Protein AF-A0A0W0F350-F1 (afdb_monomer_lite)

Organism: Moniliophthora roreri (NCBI:txid221103)

pLDDT: mean 83.62, std 12.14, range [41.03, 93.88]

Radius of gyration: 13.41 Å; chains: 1; bounding box: 30×40×26 Å

Sequence (94 aa):
MTVISGKNAILATNAGIGFDIFDFGAQNVNASRNSAITIDGQTATWSNFSPKTGNFSLTDIGTAKVTEVSVNIIFRLIGSPLQYDQGAGMWDYR

Secondary structure (DSSP, 8-state):
-EE-TTSSEEEEEETTTEEEEEE---SSGGG---EEEE-TT--SEEEEEETTTTEEEEEETTTTEEEEEEE-TTS-EEEEEEEEETTGGGSS--

Foldseek 3Di:
DADQPPFCKDWAADAPFGTWIFGPPDPDPVLTLIDGHGDPPGGAWDWDADPVVQWIWIQGPVQQKIWIFHADPSGDTDDDIDMDHNPPPPPPPD

Structure (mmCIF, N/CA/C/O backbone):
data_AF-A0A0W0F350-F1
#
_entry.id   AF-A0A0W0F350-F1
#
loop_
_atom_site.group_PDB
_atom_site.id
_atom_site.type_symbol
_atom_site.label_atom_id
_atom_site.label_alt_id
_atom_site.label_comp_id
_atom_site.label_asym_id
_atom_site.label_entity_id
_atom_site.label_seq_id
_atom_site.pdbx_PDB_ins_code
_atom_site.Cartn_x
_atom_site.Cartn_y
_atom_site.Cartn_z
_atom_site.occupancy
_atom_site.B_iso_or_equiv
_atom_site.auth_seq_id
_atom_site.auth_comp_id
_atom_site.auth_asym_id
_atom_site.auth_atom_id
_atom_site.pdbx_PDB_model_num
ATOM 1 N N . MET A 1 1 ? 4.634 0.135 5.849 1.00 90.06 1 MET A N 1
ATOM 2 C CA . MET A 1 1 ? 3.311 -0.136 6.449 1.00 90.06 1 MET A CA 1
ATOM 3 C C . MET A 1 1 ? 2.777 1.132 7.086 1.00 90.06 1 MET A C 1
ATOM 5 O O . MET A 1 1 ? 3.562 1.896 7.638 1.00 90.06 1 MET A O 1
ATOM 9 N N . THR A 1 2 ? 1.466 1.345 7.027 1.00 93.81 2 THR A N 1
ATOM 10 C CA . THR A 1 2 ? 0.778 2.514 7.587 1.00 93.81 2 THR A CA 1
ATOM 11 C C . THR A 1 2 ? -0.565 2.079 8.161 1.00 93.81 2 THR A C 1
ATOM 13 O O . THR A 1 2 ? -1.274 1.285 7.548 1.00 93.81 2 THR A O 1
ATOM 16 N N . VAL A 1 3 ? -0.922 2.584 9.341 1.00 93.19 3 VAL A N 1
ATOM 17 C CA . VAL A 1 3 ? -2.223 2.305 9.967 1.00 93.19 3 VAL A CA 1
ATOM 18 C C . VAL A 1 3 ? -3.332 3.033 9.208 1.00 93.19 3 VAL A C 1
ATOM 20 O O . VAL A 1 3 ? -3.176 4.202 8.852 1.00 93.19 3 VAL A O 1
ATOM 23 N N . ILE A 1 4 ? -4.464 2.364 8.987 1.00 90.62 4 ILE A N 1
ATOM 24 C CA . ILE A 1 4 ? -5.666 2.992 8.432 1.00 90.62 4 ILE A CA 1
ATOM 25 C C . ILE A 1 4 ? -6.465 3.588 9.592 1.00 90.62 4 ILE A C 1
ATOM 27 O O . ILE A 1 4 ? -7.047 2.865 10.400 1.00 90.62 4 ILE A O 1
ATOM 31 N N . SER A 1 5 ? -6.476 4.918 9.694 1.00 88.75 5 SER A N 1
ATOM 32 C CA . SER A 1 5 ? -7.108 5.617 10.818 1.00 88.75 5 SER A CA 1
ATOM 33 C C . SER A 1 5 ? -8.593 5.261 10.972 1.00 88.75 5 SER A C 1
ATOM 35 O O . SER A 1 5 ? -9.332 5.141 9.993 1.00 88.75 5 SER A O 1
ATOM 37 N N . GLY A 1 6 ? -9.037 5.077 12.219 1.00 87.56 6 GLY A N 1
ATOM 38 C CA . GLY A 1 6 ? -10.419 4.704 12.542 1.00 87.56 6 GLY A CA 1
ATOM 39 C C . GLY A 1 6 ? -10.797 3.262 12.178 1.00 87.56 6 GLY A C 1
ATOM 40 O O . GLY A 1 6 ? -11.980 2.913 12.226 1.00 87.56 6 GLY A O 1
ATOM 41 N N . LYS A 1 7 ? -9.823 2.422 11.804 1.00 87.50 7 LYS A N 1
ATOM 42 C CA . LYS A 1 7 ? -9.994 0.997 11.497 1.00 87.50 7 LYS A CA 1
ATOM 43 C C . LYS A 1 7 ? -8.962 0.170 12.258 1.00 87.50 7 LYS A C 1
ATOM 45 O O . LYS A 1 7 ? -7.861 0.638 12.523 1.00 87.50 7 LYS A O 1
ATOM 50 N N . ASN A 1 8 ? -9.297 -1.083 12.562 1.00 91.19 8 ASN A N 1
ATOM 51 C CA . ASN A 1 8 ? -8.309 -2.060 13.022 1.00 91.19 8 ASN A CA 1
ATOM 52 C C . ASN A 1 8 ? -7.632 -2.709 11.806 1.00 91.19 8 ASN A C 1
ATOM 54 O O . ASN A 1 8 ? -7.799 -3.898 11.553 1.00 91.19 8 ASN A O 1
ATOM 58 N N . ALA A 1 9 ? -6.969 -1.892 10.987 1.00 91.81 9 ALA A N 1
ATOM 59 C CA . ALA A 1 9 ? -6.422 -2.317 9.706 1.00 91.81 9 ALA A CA 1
ATOM 60 C C . ALA A 1 9 ? -5.127 -1.576 9.364 1.00 91.81 9 ALA A C 1
ATOM 62 O O . ALA A 1 9 ? -4.911 -0.434 9.786 1.00 91.81 9 ALA A O 1
ATOM 63 N N . ILE A 1 10 ? -4.280 -2.219 8.563 1.00 93.44 10 ILE A N 1
ATOM 64 C CA . ILE A 1 10 ? -3.039 -1.637 8.043 1.00 93.44 10 ILE A CA 1
ATOM 65 C C . ILE A 1 10 ? -2.980 -1.754 6.523 1.00 93.44 10 ILE A C 1
ATOM 67 O O . ILE A 1 10 ? -3.469 -2.723 5.947 1.00 93.44 10 ILE A O 1
ATOM 71 N N . LEU A 1 11 ? -2.311 -0.789 5.900 1.00 93.88 11 LEU A N 1
ATOM 72 C CA . LEU A 1 11 ? -1.774 -0.898 4.551 1.00 93.88 11 LEU A CA 1
ATOM 73 C C . LE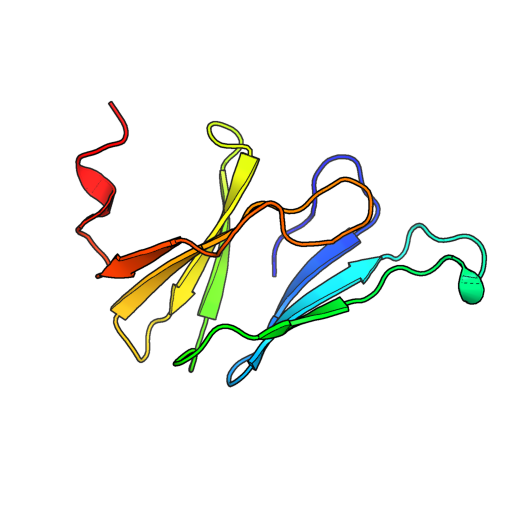U A 1 11 ? -0.302 -1.307 4.659 1.00 93.88 11 LEU A C 1
ATOM 75 O O . LEU A 1 11 ? 0.504 -0.602 5.272 1.00 93.88 11 LEU A O 1
ATOM 79 N N . ALA A 1 12 ? 0.063 -2.447 4.089 1.00 93.00 12 ALA A N 1
ATOM 80 C CA . ALA A 1 12 ? 1.417 -2.981 4.082 1.00 93.00 12 ALA A CA 1
ATOM 81 C C . ALA A 1 12 ? 1.961 -2.972 2.654 1.00 93.00 12 ALA A C 1
ATOM 83 O O . ALA A 1 12 ? 1.397 -3.597 1.766 1.00 93.00 12 ALA A O 1
ATOM 84 N N . THR A 1 13 ? 3.052 -2.250 2.417 1.00 90.75 13 THR A N 1
ATOM 85 C CA . THR A 1 13 ? 3.703 -2.250 1.107 1.00 90.75 13 THR A CA 1
ATOM 86 C C . THR A 1 13 ? 4.313 -3.616 0.817 1.00 90.75 13 THR A C 1
ATOM 88 O O . THR A 1 13 ? 4.885 -4.246 1.708 1.00 90.75 13 THR A O 1
ATOM 91 N N . ASN A 1 14 ? 4.187 -4.060 -0.431 1.00 85.69 14 ASN A N 1
ATOM 92 C CA . ASN A 1 14 ? 4.653 -5.354 -0.904 1.00 85.69 14 ASN A CA 1
ATOM 93 C C . ASN A 1 14 ? 5.557 -5.140 -2.124 1.00 85.69 14 ASN A C 1
ATOM 95 O O . ASN A 1 14 ? 5.090 -4.812 -3.218 1.00 85.69 14 ASN A O 1
ATOM 99 N N . ALA A 1 15 ? 6.862 -5.294 -1.895 1.00 72.25 15 ALA A N 1
ATOM 100 C CA . ALA A 1 15 ? 7.899 -5.119 -2.902 1.00 72.25 15 ALA A CA 1
ATOM 101 C C . ALA A 1 15 ? 7.674 -6.081 -4.082 1.00 72.25 15 ALA A C 1
ATOM 103 O O . ALA A 1 15 ? 7.794 -7.295 -3.930 1.00 72.25 15 ALA A O 1
ATOM 104 N N . GLY A 1 16 ? 7.344 -5.527 -5.252 1.00 77.56 16 GLY A N 1
ATOM 105 C CA . GLY A 1 16 ? 7.099 -6.277 -6.489 1.00 77.56 16 GLY A CA 1
ATOM 106 C C . GLY A 1 16 ? 5.628 -6.472 -6.867 1.00 77.56 16 GLY A C 1
ATOM 107 O O . GLY A 1 16 ? 5.358 -6.932 -7.973 1.00 77.56 16 GLY A O 1
ATOM 108 N N . ILE A 1 17 ? 4.678 -6.116 -5.994 1.00 85.00 17 ILE A N 1
ATOM 109 C CA . ILE A 1 17 ? 3.244 -6.134 -6.328 1.00 85.00 17 ILE A CA 1
ATOM 110 C C . ILE A 1 17 ? 2.651 -4.738 -6.215 1.00 85.00 17 ILE A C 1
ATOM 112 O O . ILE A 1 17 ? 1.981 -4.297 -7.138 1.00 85.00 17 ILE A O 1
ATOM 116 N N . GLY A 1 18 ? 2.843 -4.058 -5.089 1.00 87.88 18 GLY A N 1
ATOM 117 C CA . GLY A 1 18 ? 2.012 -2.920 -4.721 1.00 87.88 18 GLY A CA 1
ATOM 118 C C . GLY A 1 18 ? 1.871 -2.832 -3.208 1.00 87.88 18 GLY A C 1
ATOM 119 O O . GLY A 1 18 ? 2.817 -2.571 -2.460 1.00 87.88 18 GLY A O 1
ATOM 120 N N . PHE A 1 19 ? 0.665 -3.113 -2.729 1.00 91.38 19 PHE A N 1
ATOM 121 C CA . PHE A 1 19 ? 0.406 -3.211 -1.301 1.00 91.38 19 PHE A CA 1
ATOM 122 C C . PHE A 1 19 ? -0.714 -4.190 -0.978 1.00 91.38 19 PHE A C 1
ATOM 124 O O . PHE A 1 19 ? -1.624 -4.431 -1.770 1.00 91.38 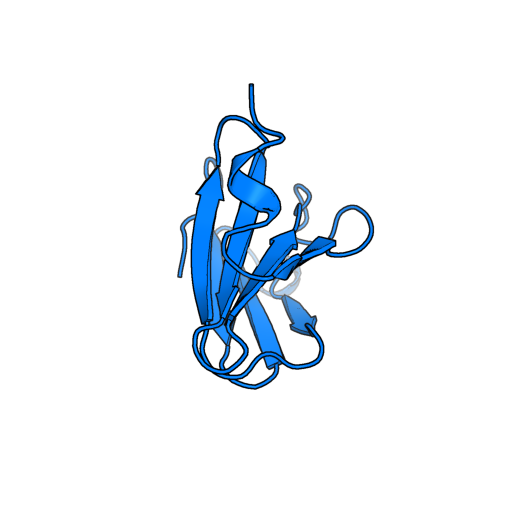19 PHE A O 1
ATOM 131 N N . ASP A 1 20 ? -0.655 -4.693 0.243 1.00 91.94 20 ASP A N 1
ATOM 132 C CA . ASP A 1 20 ? -1.696 -5.466 0.883 1.00 91.94 20 ASP A CA 1
ATOM 133 C C . ASP A 1 20 ? -2.452 -4.583 1.878 1.00 91.94 20 ASP A C 1
ATOM 135 O O . ASP A 1 20 ? -1.878 -3.714 2.542 1.00 91.94 20 ASP A O 1
ATOM 139 N N . ILE A 1 21 ? -3.751 -4.820 2.016 1.00 91.69 21 ILE A N 1
ATOM 140 C CA . ILE A 1 21 ? -4.524 -4.349 3.162 1.00 91.69 21 ILE A CA 1
ATOM 141 C C . ILE A 1 21 ? -4.848 -5.551 4.031 1.00 91.69 21 ILE A C 1
ATOM 143 O O . ILE A 1 21 ? -5.400 -6.539 3.545 1.00 91.69 21 ILE A O 1
ATOM 147 N N . PHE A 1 22 ? -4.537 -5.432 5.319 1.00 90.94 22 PHE A N 1
ATOM 148 C CA . PHE A 1 22 ? -4.905 -6.412 6.331 1.00 90.94 22 PHE A CA 1
ATOM 149 C C . PHE A 1 22 ? -5.932 -5.800 7.281 1.00 90.94 22 PHE A C 1
ATOM 151 O O . PHE A 1 22 ? -5.634 -4.822 7.970 1.00 90.94 22 PHE A O 1
ATOM 158 N N . ASP A 1 23 ? -7.134 -6.377 7.305 1.00 90.50 23 ASP A N 1
ATOM 159 C CA . ASP A 1 23 ? -8.222 -6.021 8.216 1.00 90.50 23 ASP A CA 1
ATOM 160 C C . ASP A 1 23 ? -8.296 -7.022 9.374 1.00 90.50 23 ASP A C 1
ATOM 162 O O . ASP A 1 23 ? -8.707 -8.174 9.209 1.00 90.50 23 ASP A O 1
ATOM 166 N N . PHE A 1 24 ? -7.923 -6.551 10.562 1.00 88.69 24 PHE A N 1
ATOM 167 C CA . PHE A 1 24 ? -7.961 -7.298 11.819 1.00 88.69 24 PHE A CA 1
ATOM 168 C C . PHE A 1 24 ? -9.235 -7.018 12.630 1.00 88.69 24 PHE A C 1
ATOM 170 O O . PHE A 1 24 ? -9.403 -7.542 13.730 1.00 88.69 24 PHE A O 1
ATOM 177 N N . GLY A 1 25 ? -10.121 -6.143 12.143 1.00 86.56 25 GLY A N 1
ATOM 178 C CA . GLY A 1 25 ? -11.367 -5.771 12.815 1.00 86.56 25 GLY A CA 1
ATOM 179 C C . GLY A 1 25 ? -12.546 -6.685 12.490 1.00 86.56 25 GLY A C 1
ATOM 180 O O . GLY A 1 25 ? -13.575 -6.621 13.165 1.00 86.56 25 GLY A O 1
ATOM 181 N N . ALA A 1 26 ? -12.423 -7.530 11.468 1.00 80.25 26 ALA A N 1
ATOM 182 C CA . ALA A 1 26 ? -13.481 -8.443 11.076 1.00 80.25 26 ALA A CA 1
ATOM 183 C C . ALA A 1 26 ? -13.700 -9.539 12.131 1.00 80.25 26 ALA A C 1
ATOM 185 O O . ALA A 1 26 ? -12.817 -10.343 12.412 1.00 80.25 26 ALA A O 1
ATOM 186 N N . GLN A 1 27 ? -14.915 -9.605 12.682 1.00 72.75 27 GLN A N 1
ATOM 187 C CA . GLN A 1 27 ? -15.273 -10.591 13.711 1.00 72.75 27 GLN A CA 1
ATOM 188 C C . GLN A 1 27 ? -15.514 -12.007 13.167 1.00 72.75 27 GLN A C 1
ATOM 190 O O . GLN A 1 27 ? -15.602 -12.951 13.941 1.00 72.75 27 GLN A O 1
ATOM 195 N N . ASN A 1 28 ? -15.615 -12.165 11.847 1.00 73.88 28 ASN A N 1
ATOM 196 C CA . ASN A 1 28 ? -15.743 -13.456 11.180 1.00 73.88 28 ASN A CA 1
ATOM 197 C C . ASN A 1 28 ? -14.834 -13.486 9.951 1.00 73.88 28 ASN A C 1
ATOM 199 O O . ASN A 1 28 ? -14.707 -12.480 9.255 1.00 73.88 28 ASN A O 1
ATOM 203 N N . VAL A 1 29 ? -14.254 -14.649 9.643 1.00 64.25 29 VAL A N 1
ATOM 204 C CA . VAL A 1 29 ? -13.298 -14.823 8.530 1.00 64.25 29 VAL A CA 1
ATOM 205 C C . VAL A 1 29 ? -13.919 -14.436 7.181 1.00 64.25 29 VAL A C 1
ATOM 207 O O . VAL A 1 29 ? -13.279 -13.781 6.369 1.00 64.25 29 VAL A O 1
ATOM 210 N N . ASN A 1 30 ? -15.214 -14.721 6.997 1.00 66.75 30 ASN A N 1
ATOM 211 C CA . ASN A 1 30 ? -15.987 -14.327 5.810 1.00 66.75 30 ASN A CA 1
ATOM 212 C C . ASN A 1 30 ? -16.234 -12.810 5.700 1.00 66.75 30 ASN A C 1
ATOM 214 O O . ASN A 1 30 ? -16.689 -12.333 4.664 1.00 66.75 30 ASN A O 1
ATOM 218 N N . ALA A 1 31 ? -15.980 -12.057 6.771 1.00 66.19 31 ALA A N 1
ATOM 219 C CA . ALA A 1 31 ? -16.075 -10.604 6.809 1.00 66.19 31 ALA A CA 1
ATOM 220 C C . ALA A 1 31 ? -14.700 -9.918 6.757 1.00 66.19 31 ALA A C 1
ATOM 222 O O . ALA A 1 31 ? -14.674 -8.691 6.680 1.00 66.19 31 ALA A O 1
ATOM 223 N N . SER A 1 32 ? -13.588 -10.671 6.805 1.00 69.81 32 SER A N 1
ATOM 224 C CA . SER A 1 32 ? -12.243 -10.113 6.637 1.00 69.81 32 SER A CA 1
ATOM 225 C C . SER A 1 32 ? -12.077 -9.624 5.204 1.00 69.81 32 SER A C 1
ATOM 227 O O . SER A 1 32 ? -12.393 -10.325 4.244 1.00 69.81 32 SER A O 1
ATOM 229 N N . ARG A 1 33 ? -11.632 -8.377 5.064 1.00 80.12 33 ARG A N 1
ATOM 230 C CA . ARG A 1 33 ? -11.569 -7.650 3.791 1.00 80.12 33 ARG A CA 1
ATOM 231 C C . ARG A 1 33 ? -10.126 -7.414 3.365 1.00 80.12 33 ARG A C 1
ATOM 233 O O . ARG A 1 33 ? -9.749 -6.301 3.010 1.00 80.12 33 ARG A O 1
ATOM 240 N N . ASN A 1 34 ? -9.324 -8.469 3.423 1.00 83.31 34 ASN A N 1
ATOM 241 C CA . ASN A 1 34 ? -7.949 -8.395 2.957 1.00 83.31 34 ASN A CA 1
ATOM 242 C C . ASN A 1 34 ? -7.924 -8.258 1.433 1.00 83.31 34 ASN A C 1
ATOM 244 O O . ASN A 1 34 ? -8.704 -8.904 0.728 1.00 83.31 34 ASN A O 1
ATOM 248 N N . SER A 1 35 ? -7.023 -7.428 0.922 1.00 85.00 35 SER A N 1
ATOM 249 C CA . SER A 1 35 ? -6.881 -7.209 -0.517 1.00 85.00 35 SER A CA 1
ATOM 250 C C . SER A 1 35 ? -5.424 -7.001 -0.885 1.00 85.00 35 SER A C 1
ATOM 252 O O . SER A 1 35 ? -4.765 -6.178 -0.254 1.00 85.00 35 SER A O 1
ATOM 254 N N . ALA A 1 36 ? -4.973 -7.669 -1.942 1.00 86.81 36 ALA A N 1
ATOM 255 C CA . ALA A 1 36 ? -3.733 -7.335 -2.628 1.00 86.81 36 ALA A CA 1
ATOM 256 C C . ALA A 1 36 ? -4.060 -6.400 -3.795 1.00 86.81 36 ALA A C 1
ATOM 258 O O . ALA A 1 36 ? -4.944 -6.696 -4.605 1.00 86.81 36 ALA A O 1
ATOM 259 N N . ILE A 1 37 ? -3.381 -5.260 -3.863 1.00 88.38 37 ILE A N 1
ATOM 260 C CA . ILE A 1 37 ? -3.571 -4.253 -4.904 1.00 88.38 37 ILE A CA 1
ATOM 261 C C . ILE A 1 37 ? -2.257 -4.095 -5.653 1.00 88.38 37 ILE A C 1
ATOM 263 O O . ILE A 1 37 ? -1.240 -3.717 -5.070 1.00 88.38 37 ILE A O 1
ATOM 267 N N . THR A 1 38 ? -2.300 -4.382 -6.952 1.00 89.81 38 THR A N 1
ATOM 268 C CA . THR A 1 38 ? -1.145 -4.259 -7.838 1.00 89.81 38 THR A CA 1
ATOM 269 C C . THR A 1 38 ? -0.936 -2.806 -8.260 1.00 89.81 38 THR A C 1
ATOM 271 O O . THR A 1 38 ? -1.881 -2.126 -8.660 1.00 89.81 38 THR A O 1
ATOM 274 N N . ILE A 1 39 ? 0.308 -2.340 -8.176 1.00 87.56 39 ILE A N 1
ATOM 275 C CA . ILE A 1 39 ? 0.791 -1.088 -8.752 1.00 87.56 39 ILE A CA 1
ATOM 276 C C . ILE A 1 39 ? 1.946 -1.444 -9.679 1.00 87.56 39 ILE A C 1
ATOM 278 O O . ILE A 1 39 ? 2.991 -1.928 -9.238 1.00 87.56 39 ILE A O 1
ATOM 282 N N . ASP A 1 40 ? 1.755 -1.176 -10.965 1.00 87.88 40 ASP A N 1
ATOM 283 C CA . ASP A 1 40 ? 2.751 -1.487 -11.978 1.00 87.88 40 ASP A CA 1
ATOM 284 C C . ASP A 1 40 ? 4.069 -0.751 -11.711 1.00 87.88 40 ASP A C 1
ATOM 286 O O . ASP A 1 40 ? 4.106 0.439 -11.377 1.00 87.88 40 ASP A O 1
ATOM 290 N N . GLY A 1 41 ? 5.167 -1.490 -11.863 1.00 85.3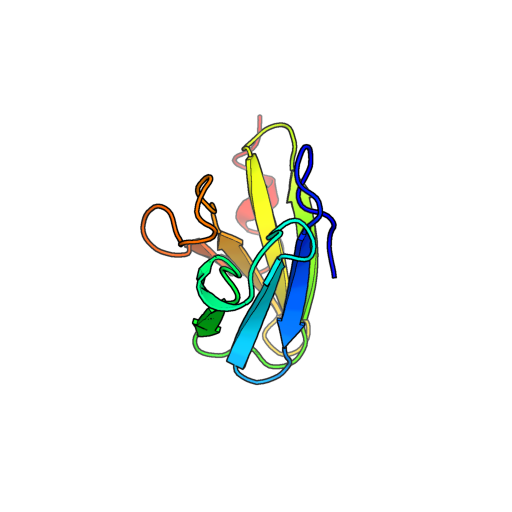8 41 G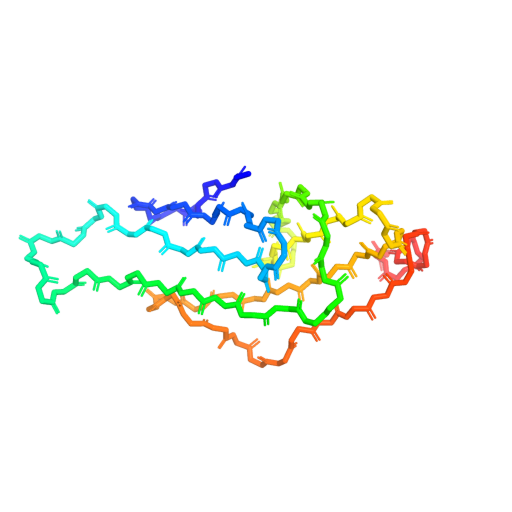LY A N 1
ATOM 291 C CA . GLY A 1 41 ? 6.519 -0.960 -11.723 1.00 85.38 41 GLY A CA 1
ATOM 292 C C . GLY A 1 41 ? 6.994 -0.743 -10.285 1.00 85.38 41 GLY A C 1
ATOM 293 O O . GLY A 1 41 ? 8.092 -0.221 -10.118 1.00 85.38 41 GLY A O 1
ATOM 294 N N . GLN A 1 42 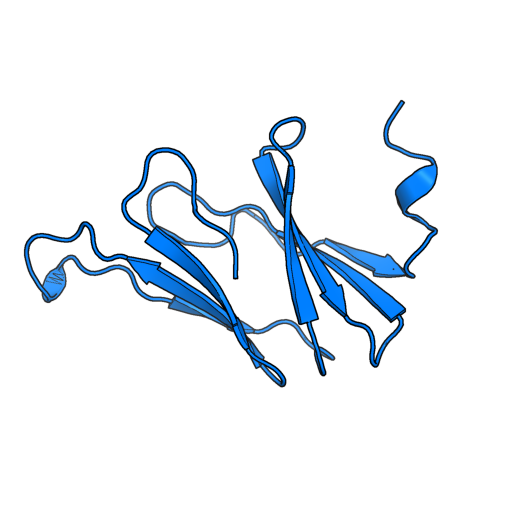? 6.241 -1.140 -9.251 1.00 80.94 42 GLN A N 1
ATOM 295 C CA . GLN A 1 42 ? 6.755 -1.078 -7.878 1.00 80.94 42 GLN A CA 1
ATOM 296 C C . GLN A 1 42 ? 7.852 -2.111 -7.613 1.00 80.94 42 GLN A C 1
ATOM 298 O O . GLN A 1 42 ? 7.755 -3.276 -7.991 1.00 80.94 42 GLN A O 1
ATOM 303 N N . THR A 1 43 ? 8.887 -1.676 -6.902 1.00 81.00 43 THR A N 1
ATOM 304 C CA . THR A 1 43 ? 10.095 -2.445 -6.599 1.00 81.00 43 THR A CA 1
ATOM 305 C C . THR A 1 43 ? 10.436 -2.421 -5.110 1.00 81.00 43 THR A C 1
ATOM 307 O O . THR A 1 43 ? 10.667 -3.478 -4.531 1.00 81.00 43 THR A O 1
ATOM 310 N N . ALA A 1 44 ? 10.434 -1.254 -4.460 1.00 68.88 44 ALA A N 1
ATOM 311 C CA . ALA A 1 44 ? 10.772 -1.113 -3.044 1.00 68.88 44 ALA A CA 1
ATOM 312 C C . ALA A 1 44 ? 10.116 0.139 -2.468 1.00 68.88 44 ALA A C 1
ATOM 314 O O . ALA A 1 44 ? 10.535 1.264 -2.750 1.00 68.88 44 ALA A O 1
ATOM 315 N N . THR A 1 45 ? 9.082 -0.060 -1.656 1.00 80.00 45 THR A N 1
ATOM 316 C CA . THR A 1 45 ? 8.108 0.999 -1.406 1.00 80.00 45 THR A CA 1
ATOM 317 C C . THR A 1 45 ? 7.865 1.227 0.080 1.00 80.00 45 THR A C 1
ATOM 319 O O . THR A 1 45 ? 7.600 0.288 0.838 1.00 80.00 45 THR A O 1
ATOM 322 N N . TRP A 1 46 ? 7.882 2.491 0.498 1.00 87.81 46 TRP A N 1
ATOM 323 C CA . TRP A 1 46 ? 7.363 2.922 1.796 1.00 87.81 46 TRP A CA 1
ATOM 324 C C . TRP A 1 46 ? 6.002 3.574 1.644 1.00 87.81 46 TRP A C 1
ATOM 326 O O . TRP A 1 46 ? 5.716 4.185 0.621 1.00 87.81 46 TRP A O 1
ATOM 336 N N . SER A 1 47 ? 5.180 3.476 2.685 1.00 91.31 47 SER A N 1
ATOM 337 C CA . SER A 1 47 ? 3.855 4.084 2.717 1.00 91.31 47 SER A CA 1
ATOM 338 C C . SER A 1 47 ? 3.760 5.175 3.778 1.00 91.31 47 SER A C 1
ATOM 340 O O . SER A 1 47 ? 4.291 5.026 4.881 1.00 91.31 47 SER A O 1
ATOM 342 N N . ASN A 1 48 ? 3.021 6.234 3.467 1.00 92.38 48 ASN A N 1
ATOM 343 C CA . ASN A 1 48 ? 2.593 7.260 4.409 1.00 92.38 48 ASN A CA 1
ATOM 344 C C . ASN A 1 48 ? 1.108 7.590 4.192 1.00 92.38 48 ASN A C 1
ATOM 346 O O . ASN A 1 48 ? 0.581 7.364 3.109 1.00 92.38 48 ASN A O 1
ATOM 350 N N . PHE A 1 49 ? 0.435 8.132 5.207 1.00 92.69 49 PHE A N 1
ATOM 351 C CA . PHE A 1 49 ? -0.937 8.629 5.091 1.00 92.69 49 PHE A CA 1
ATOM 352 C C . PHE A 1 49 ? -0.958 10.149 5.243 1.00 92.69 49 PHE A C 1
ATOM 354 O O . PHE A 1 49 ? -0.321 10.696 6.144 1.00 92.69 49 PHE A O 1
ATOM 361 N N . SER A 1 50 ? -1.713 10.827 4.382 1.00 90.50 50 SER A N 1
ATOM 362 C CA . SER A 1 50 ? -1.942 12.268 4.457 1.00 90.50 50 SER A CA 1
ATOM 363 C C . SER A 1 50 ? -3.351 12.550 4.984 1.00 90.50 50 SER A C 1
ATOM 365 O O . SER A 1 50 ? -4.325 12.333 4.264 1.00 90.50 50 SER A O 1
ATOM 367 N N . PRO A 1 51 ? -3.504 13.106 6.200 1.00 87.31 51 PRO A N 1
ATOM 368 C CA . PRO A 1 51 ? -4.812 13.531 6.700 1.00 87.31 51 PRO A CA 1
ATOM 369 C C . PRO A 1 51 ? -5.445 14.659 5.874 1.00 87.31 51 PRO A C 1
ATOM 371 O O . PRO A 1 51 ? -6.663 14.799 5.888 1.00 87.31 51 PRO A O 1
ATOM 374 N N . LYS A 1 52 ? -4.636 15.460 5.158 1.00 88.06 52 LYS A N 1
ATOM 375 C CA . LYS A 1 52 ? -5.119 16.575 4.321 1.00 88.06 52 LYS A CA 1
ATOM 376 C C . LYS A 1 52 ? -5.898 16.065 3.108 1.00 88.06 52 LYS A C 1
ATOM 378 O O . LYS A 1 52 ? -6.900 16.666 2.742 1.00 88.06 52 LYS A O 1
ATOM 383 N N . THR A 1 53 ? -5.432 14.980 2.490 1.00 86.88 53 THR A N 1
ATOM 384 C CA . THR A 1 53 ? -6.032 14.432 1.261 1.00 86.88 53 THR A CA 1
ATOM 385 C C . THR A 1 53 ? -6.839 13.163 1.499 1.00 86.88 53 THR A C 1
ATOM 387 O O . THR A 1 53 ? -7.668 12.808 0.672 1.00 86.88 53 THR A O 1
ATOM 390 N N . GLY A 1 54 ? -6.611 12.469 2.617 1.00 88.44 54 GLY A N 1
ATOM 391 C CA . GLY A 1 54 ? -7.165 11.138 2.853 1.00 88.44 54 GLY A CA 1
ATOM 392 C C . GLY A 1 54 ? -6.487 10.041 2.024 1.00 88.44 54 GLY A C 1
ATOM 393 O O . GLY A 1 54 ? -6.988 8.917 1.990 1.00 88.44 54 GLY A O 1
ATOM 394 N N . ASN A 1 55 ? -5.360 10.348 1.375 1.00 92.19 55 ASN A N 1
ATOM 395 C CA . ASN A 1 55 ? -4.638 9.413 0.518 1.00 92.19 55 ASN A CA 1
ATOM 396 C C . ASN A 1 55 ? -3.473 8.762 1.257 1.00 92.19 55 ASN A C 1
ATOM 398 O O . ASN A 1 55 ? -2.835 9.361 2.130 1.00 92.19 55 ASN A O 1
ATOM 402 N N . PHE A 1 56 ? -3.154 7.545 0.832 1.00 93.56 56 PHE A N 1
ATOM 403 C CA . PHE A 1 56 ? -1.868 6.928 1.097 1.00 93.56 56 PHE A CA 1
ATOM 404 C C . PHE A 1 56 ? -0.915 7.269 -0.039 1.00 93.56 56 PHE A C 1
ATOM 406 O O . PHE A 1 56 ? -1.267 7.102 -1.203 1.00 93.56 56 PHE A O 1
ATOM 413 N N . SER A 1 57 ? 0.290 7.715 0.294 1.00 92.50 57 SER A N 1
ATOM 414 C CA . SER A 1 57 ? 1.382 7.830 -0.662 1.00 92.50 57 SER A CA 1
ATOM 415 C C . SER A 1 57 ? 2.323 6.643 -0.511 1.00 92.50 57 SER A C 1
ATOM 417 O O . SER A 1 57 ? 2.672 6.238 0.597 1.00 92.50 57 SER A O 1
ATOM 419 N N . LEU A 1 58 ? 2.711 6.080 -1.646 1.00 91.81 58 LEU A N 1
ATOM 420 C CA . LEU A 1 58 ? 3.634 4.973 -1.795 1.00 91.81 58 LEU A CA 1
ATOM 421 C C . LEU A 1 58 ? 4.872 5.495 -2.518 1.00 91.81 58 LEU A C 1
ATOM 423 O O . LEU A 1 58 ? 4.825 5.740 -3.722 1.00 91.81 58 LEU A O 1
ATOM 427 N N . THR A 1 59 ? 5.958 5.701 -1.781 1.00 90.69 59 THR A N 1
ATOM 428 C CA . THR A 1 59 ? 7.226 6.178 -2.341 1.00 90.69 59 THR A CA 1
ATOM 429 C C . THR A 1 59 ? 8.092 4.984 -2.683 1.00 90.69 59 THR A C 1
ATOM 431 O O . THR A 1 59 ? 8.524 4.258 -1.786 1.00 90.69 59 THR A O 1
ATOM 434 N N . ASP A 1 60 ? 8.333 4.794 -3.972 1.00 89.56 60 ASP A N 1
ATOM 435 C CA . ASP A 1 60 ? 9.174 3.743 -4.513 1.00 89.56 60 ASP A CA 1
ATOM 436 C C . ASP A 1 60 ? 10.592 4.260 -4.779 1.00 89.56 60 ASP A C 1
ATOM 438 O O . ASP A 1 60 ? 10.802 5.139 -5.615 1.00 89.56 60 ASP A O 1
ATOM 442 N N . ILE A 1 61 ? 11.573 3.713 -4.064 1.00 84.19 61 ILE A N 1
ATOM 443 C CA . ILE A 1 61 ? 12.972 4.157 -4.1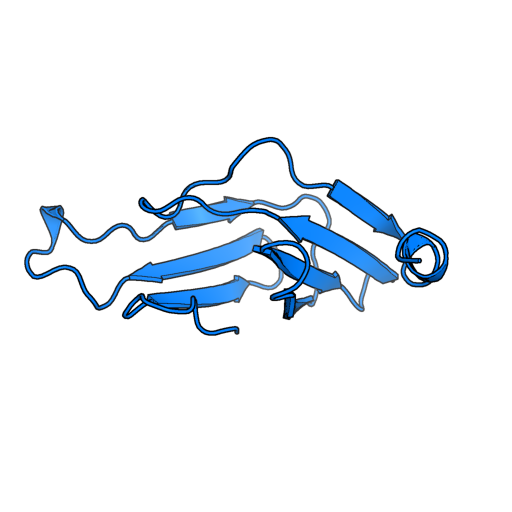58 1.00 84.19 61 ILE A CA 1
ATOM 444 C C . ILE A 1 61 ? 13.625 3.655 -5.442 1.00 84.19 61 ILE A C 1
ATOM 446 O O . ILE A 1 61 ? 14.447 4.356 -6.024 1.00 84.19 61 ILE A O 1
ATOM 450 N N . GLY A 1 62 ? 13.299 2.431 -5.868 1.00 86.00 62 GLY A N 1
ATOM 451 C CA . GLY A 1 62 ? 13.955 1.806 -7.015 1.00 86.00 62 GLY A CA 1
ATOM 452 C C . GLY A 1 62 ? 13.575 2.468 -8.336 1.00 86.00 62 GLY A C 1
ATOM 453 O O . GLY A 1 62 ? 14.371 2.469 -9.270 1.00 86.00 62 GLY A O 1
ATOM 454 N N . THR A 1 63 ? 12.395 3.084 -8.396 1.00 88.56 63 THR A N 1
ATOM 455 C CA . THR A 1 63 ? 11.902 3.815 -9.573 1.00 88.56 63 THR A CA 1
ATOM 456 C C . THR A 1 63 ? 11.854 5.330 -9.397 1.00 88.56 63 THR A C 1
ATOM 458 O O . THR A 1 63 ? 11.556 6.031 -10.362 1.00 88.56 63 THR A O 1
ATOM 461 N N . ALA A 1 64 ? 12.144 5.842 -8.196 1.00 90.06 64 ALA A N 1
ATOM 462 C CA . ALA A 1 64 ? 11.987 7.251 -7.832 1.00 90.06 64 ALA A CA 1
ATOM 463 C C . ALA A 1 64 ? 10.582 7.800 -8.154 1.00 90.06 64 ALA A C 1
ATOM 465 O O . ALA A 1 64 ? 10.433 8.934 -8.613 1.00 90.06 64 ALA A O 1
ATOM 466 N N . LYS A 1 65 ? 9.537 6.998 -7.917 1.00 91.00 65 LYS A N 1
ATOM 467 C CA . LYS A 1 65 ? 8.134 7.371 -8.153 1.00 91.00 65 LYS A CA 1
ATOM 468 C C . LYS A 1 65 ? 7.345 7.435 -6.855 1.00 91.00 65 LYS A C 1
ATOM 470 O O . LYS A 1 65 ? 7.574 6.667 -5.925 1.00 91.00 65 LYS A O 1
ATOM 475 N N . VAL A 1 66 ? 6.368 8.331 -6.811 1.00 91.44 66 VAL A N 1
ATOM 476 C CA . VAL A 1 66 ? 5.329 8.371 -5.782 1.00 91.44 66 VAL A CA 1
ATOM 477 C C . VAL A 1 66 ? 4.021 7.928 -6.416 1.00 91.44 66 VAL A C 1
ATOM 479 O O . VAL A 1 66 ? 3.651 8.407 -7.484 1.00 91.44 66 VAL A O 1
ATOM 482 N N . THR A 1 67 ? 3.328 6.999 -5.765 1.00 92.44 67 THR A N 1
ATOM 483 C CA . THR A 1 67 ? 1.965 6.604 -6.126 1.00 92.44 67 THR A CA 1
ATOM 484 C C . THR A 1 67 ? 1.013 6.997 -5.008 1.00 92.44 67 THR A C 1
ATOM 486 O O . THR A 1 67 ? 1.185 6.554 -3.877 1.00 92.44 67 THR A O 1
ATOM 489 N N . GLU A 1 68 ? 0.008 7.809 -5.298 1.00 92.69 68 GLU A N 1
ATOM 490 C CA . GLU A 1 68 ? -1.073 8.107 -4.366 1.00 92.69 68 GLU A CA 1
ATOM 491 C C . GLU A 1 68 ? -2.282 7.213 -4.626 1.00 92.69 68 GLU A C 1
ATOM 493 O O . GLU A 1 68 ? -2.708 7.018 -5.767 1.00 92.69 68 GLU A O 1
ATOM 498 N N . VAL A 1 69 ? -2.850 6.682 -3.545 1.00 92.31 69 VAL A N 1
ATOM 499 C CA . VAL A 1 69 ? -4.052 5.852 -3.579 1.00 92.31 69 VAL A CA 1
ATOM 500 C C . VAL A 1 69 ? -5.033 6.273 -2.499 1.00 92.31 69 VAL A C 1
ATOM 502 O O . VAL A 1 69 ? -4.664 6.549 -1.355 1.00 92.31 69 VAL A O 1
ATOM 505 N N . SER A 1 70 ? -6.309 6.258 -2.854 1.00 92.19 70 SER A N 1
ATOM 506 C CA . SER A 1 70 ? -7.416 6.426 -1.920 1.00 92.19 70 SER A CA 1
ATOM 507 C C . SER A 1 70 ? -8.084 5.075 -1.704 1.00 92.19 70 SER A C 1
ATOM 509 O O . SER A 1 70 ? -8.284 4.314 -2.651 1.00 92.19 70 SER A O 1
ATOM 511 N N . VAL A 1 71 ? -8.460 4.771 -0.464 1.00 88.44 71 VAL A N 1
ATOM 512 C CA . VAL A 1 71 ? -9.086 3.495 -0.104 1.00 88.44 71 VAL A CA 1
ATOM 513 C C . VAL A 1 71 ? -10.411 3.766 0.605 1.00 88.44 71 VAL A C 1
ATOM 515 O O . VAL A 1 71 ? -10.490 4.618 1.486 1.00 88.44 71 VAL A O 1
ATOM 518 N N . ASN A 1 72 ? -11.469 3.051 0.222 1.00 84.81 72 ASN A N 1
ATOM 519 C CA . ASN A 1 72 ? -12.792 3.194 0.826 1.00 84.81 72 ASN A CA 1
ATOM 520 C C . ASN A 1 72 ? -12.949 2.399 2.132 1.00 84.81 72 ASN A C 1
ATOM 522 O O . ASN A 1 72 ? -12.085 1.636 2.558 1.00 84.81 72 ASN A O 1
ATOM 526 N N . ILE A 1 73 ? -14.123 2.535 2.753 1.00 78.56 73 ILE A N 1
ATOM 527 C CA . ILE A 1 73 ? -14.458 1.882 4.027 1.00 78.56 73 ILE A CA 1
ATOM 528 C C . ILE A 1 73 ? -14.481 0.344 3.971 1.00 78.56 73 ILE A C 1
ATOM 530 O O . ILE A 1 73 ? -14.463 -0.311 5.014 1.00 78.56 73 ILE A O 1
ATOM 534 N N . ILE A 1 74 ? -14.548 -0.235 2.771 1.00 77.81 74 ILE A N 1
ATOM 535 C CA . ILE A 1 74 ? -14.488 -1.682 2.543 1.00 77.81 74 ILE A CA 1
ATOM 536 C C . ILE A 1 74 ? -13.122 -2.128 1.999 1.00 77.81 74 ILE A C 1
ATOM 538 O O . ILE A 1 74 ? -13.025 -3.230 1.469 1.00 77.81 74 ILE A O 1
ATOM 542 N N . PHE A 1 75 ? -12.094 -1.286 2.148 1.00 83.00 75 PHE A N 1
ATOM 543 C CA . PHE A 1 75 ? -10.704 -1.548 1.774 1.00 83.00 75 PHE A CA 1
ATOM 544 C C . PHE A 1 75 ? -10.474 -1.800 0.279 1.00 83.00 75 PHE A C 1
ATOM 546 O O . PHE A 1 75 ? -9.645 -2.609 -0.115 1.00 83.00 75 PHE A O 1
ATOM 553 N N . ARG A 1 76 ? -11.204 -1.087 -0.583 1.00 84.62 76 ARG A N 1
ATOM 554 C CA . ARG A 1 76 ? -10.972 -1.076 -2.036 1.00 84.62 76 ARG A CA 1
ATOM 555 C C . ARG A 1 76 ? -10.492 0.289 -2.501 1.00 84.62 76 ARG A C 1
ATOM 557 O O . ARG A 1 76 ? -10.846 1.295 -1.887 1.00 84.62 76 ARG A O 1
ATOM 564 N N . LEU A 1 77 ? -9.757 0.319 -3.612 1.00 85.81 77 LEU A N 1
ATOM 565 C CA . LEU A 1 77 ? -9.379 1.567 -4.270 1.00 85.81 77 LEU A CA 1
ATOM 566 C C . LEU A 1 77 ? -10.611 2.418 -4.597 1.00 85.81 77 LEU A C 1
ATOM 568 O O . LEU A 1 77 ? -11.639 1.910 -5.053 1.00 85.81 77 LEU A O 1
ATOM 572 N N . ILE A 1 78 ? -10.486 3.720 -4.369 1.00 88.25 78 ILE A N 1
ATOM 573 C CA . ILE A 1 78 ? -11.393 4.729 -4.904 1.00 88.25 78 ILE A CA 1
ATOM 574 C C . ILE A 1 78 ? -10.689 5.343 -6.109 1.00 88.25 78 ILE A C 1
ATOM 576 O O . ILE A 1 78 ? -9.676 6.016 -5.953 1.00 88.25 78 ILE A O 1
ATOM 580 N N . GLY A 1 79 ? -11.232 5.109 -7.302 1.00 88.44 79 GLY A N 1
ATOM 581 C CA . GLY A 1 79 ? -10.611 5.570 -8.542 1.00 88.44 79 GLY A CA 1
ATOM 582 C C . GLY A 1 79 ? -9.311 4.833 -8.879 1.00 88.44 79 GLY A C 1
ATOM 583 O O . GLY A 1 79 ? -9.046 3.737 -8.381 1.00 88.44 79 GLY A O 1
ATOM 584 N N . SER A 1 80 ? -8.529 5.435 -9.772 1.00 88.44 80 SER A N 1
ATOM 585 C CA . SER A 1 80 ? -7.247 4.903 -10.239 1.00 88.44 80 SER A CA 1
ATOM 586 C C . SER A 1 80 ? -6.084 5.488 -9.427 1.00 88.44 80 SER A C 1
ATOM 588 O O . SER A 1 80 ? -6.141 6.671 -9.085 1.00 88.44 80 SER A O 1
ATOM 590 N N . PRO A 1 81 ? -5.021 4.711 -9.148 1.00 89.62 81 PRO A N 1
ATOM 591 C CA . PRO A 1 81 ? -3.797 5.241 -8.554 1.00 89.62 81 PRO A CA 1
ATOM 592 C C . PRO A 1 81 ? -3.213 6.389 -9.384 1.00 89.62 81 PRO A C 1
ATOM 594 O O . PRO A 1 81 ? -3.168 6.307 -10.612 1.00 89.62 81 PRO A O 1
ATOM 597 N N . LEU A 1 82 ? -2.731 7.435 -8.713 1.00 90.94 82 LEU A N 1
ATOM 598 C CA . LEU A 1 82 ? -2.021 8.543 -9.350 1.00 90.94 82 LEU A CA 1
ATOM 599 C C . LEU A 1 82 ? -0.520 8.351 -9.150 1.00 90.94 82 LEU A C 1
ATOM 601 O O . LEU A 1 82 ? -0.056 8.373 -8.015 1.00 90.94 82 LEU A O 1
ATOM 605 N N . GLN A 1 83 ? 0.245 8.185 -10.228 1.00 90.56 83 GLN A N 1
ATOM 606 C CA . GLN A 1 83 ? 1.690 7.966 -10.156 1.00 90.56 83 GLN A CA 1
ATOM 607 C C . GLN A 1 83 ? 2.463 9.107 -10.823 1.00 90.56 83 GLN A C 1
ATOM 609 O O . GLN A 1 83 ? 2.127 9.529 -11.928 1.00 90.56 83 GLN A O 1
ATOM 614 N N . TYR A 1 84 ? 3.509 9.594 -10.159 1.00 90.75 84 TYR A N 1
ATOM 615 C CA . TYR A 1 84 ? 4.354 10.690 -10.637 1.00 90.75 84 TYR A CA 1
ATOM 616 C C . TYR A 1 84 ? 5.785 10.571 -10.099 1.00 90.75 84 TYR A C 1
ATOM 618 O O . TYR A 1 84 ? 6.044 9.838 -9.145 1.00 90.75 84 TYR A O 1
ATOM 626 N N . ASP A 1 85 ? 6.731 11.281 -10.713 1.00 91.25 85 ASP A N 1
ATOM 627 C CA . ASP A 1 85 ? 8.134 11.247 -10.291 1.00 91.25 85 ASP A CA 1
ATOM 628 C C . ASP A 1 85 ? 8.330 11.950 -8.939 1.00 91.25 85 ASP A C 1
ATOM 630 O O . ASP A 1 85 ? 7.729 12.990 -8.642 1.00 91.25 85 ASP A O 1
ATOM 634 N N . GLN A 1 86 ? 9.186 11.384 -8.093 1.00 83.38 86 GLN A N 1
ATOM 635 C CA . GLN A 1 86 ? 9.481 11.925 -6.774 1.00 83.38 86 GLN A CA 1
ATOM 636 C C . GLN A 1 86 ? 10.054 13.346 -6.905 1.00 83.38 86 GLN A C 1
ATOM 638 O O . GLN A 1 86 ? 11.049 13.576 -7.584 1.00 83.38 86 GLN A O 1
ATOM 643 N N . GLY A 1 87 ? 9.405 14.314 -6.252 1.00 74.50 87 GLY A N 1
ATOM 644 C CA . GLY A 1 87 ? 9.742 15.742 -6.346 1.00 74.50 87 GLY A CA 1
ATOM 645 C C . GLY A 1 87 ? 8.845 16.555 -7.287 1.00 74.50 87 GLY A C 1
ATOM 646 O O . GLY A 1 87 ? 8.739 17.765 -7.101 1.00 74.50 87 GLY A O 1
ATOM 647 N N . ALA A 1 88 ? 8.115 15.922 -8.213 1.00 65.25 88 ALA A N 1
ATOM 648 C CA . ALA A 1 88 ? 7.137 16.618 -9.057 1.00 65.25 88 ALA A CA 1
ATOM 649 C C . ALA A 1 88 ? 5.891 17.063 -8.262 1.00 65.25 88 ALA A C 1
ATOM 651 O O . ALA A 1 88 ? 5.356 18.142 -8.493 1.00 65.25 88 ALA A O 1
ATOM 652 N N . GLY A 1 89 ? 5.480 16.283 -7.255 1.00 54.94 89 GLY A N 1
ATOM 653 C CA . GLY A 1 89 ? 4.309 16.579 -6.414 1.00 54.94 89 GLY A CA 1
ATOM 654 C C . GLY A 1 89 ? 4.518 17.646 -5.330 1.00 54.94 89 GLY A C 1
ATOM 655 O O . GLY A 1 89 ? 3.614 17.884 -4.535 1.00 54.94 89 GLY A O 1
ATOM 656 N N . MET A 1 90 ? 5.694 18.285 -5.250 1.00 47.81 90 MET A N 1
ATOM 657 C CA . MET A 1 90 ? 5.981 19.306 -4.227 1.00 47.81 90 MET A CA 1
ATOM 658 C C . MET A 1 90 ? 5.352 20.680 -4.527 1.00 47.81 90 MET A C 1
ATOM 660 O O . MET A 1 90 ? 5.362 21.550 -3.657 1.00 47.81 90 MET A O 1
ATOM 664 N N . TRP A 1 91 ? 4.802 20.884 -5.731 1.00 42.75 91 TRP A N 1
ATOM 665 C CA . TRP A 1 91 ? 4.299 22.187 -6.185 1.00 42.75 91 TRP A CA 1
ATOM 666 C C . TRP A 1 91 ? 2.772 22.354 -6.141 1.00 42.75 91 TRP A C 1
ATOM 668 O O . TRP A 1 91 ? 2.317 23.493 -6.106 1.00 42.75 91 TRP A O 1
ATOM 678 N N . ASP A 1 92 ? 1.992 21.271 -6.045 1.00 44.91 92 ASP A N 1
ATOM 679 C CA . ASP A 1 92 ? 0.518 21.317 -6.162 1.00 44.91 92 ASP A CA 1
ATOM 680 C C . ASP A 1 92 ? -0.248 21.316 -4.824 1.00 44.91 92 ASP A C 1
ATOM 682 O O . ASP A 1 92 ? -1.475 21.313 -4.797 1.00 44.91 92 ASP A O 1
ATOM 686 N N . TYR A 1 93 ? 0.452 21.364 -3.685 1.00 43.34 93 TYR A N 1
ATOM 687 C CA . TYR A 1 93 ? -0.165 21.311 -2.350 1.00 43.34 93 TYR A CA 1
ATOM 688 C C . TYR A 1 93 ? -0.198 22.652 -1.591 1.00 43.34 93 TYR A C 1
ATOM 690 O O . TYR A 1 93 ? -0.180 22.640 -0.352 1.00 43.34 93 TYR A O 1
ATOM 698 N N . ARG A 1 94 ? -0.274 23.796 -2.289 1.00 41.03 94 ARG A N 1
ATOM 699 C CA . ARG A 1 94 ? -0.635 25.079 -1.654 1.00 41.03 94 ARG A CA 1
ATOM 700 C C . ARG A 1 94 ? -2.146 25.252 -1.614 1.00 41.03 94 ARG A C 1
ATOM 702 O O . ARG A 1 94 ? -2.745 25.373 -2.697 1.00 41.03 94 ARG A O 1
#

=== Feature glossary ===
The features interleaved in this record are:

— What the protein is —

Sequence gives the chain of amino acids in standard one-letter code (A=alanine, C=cysteine, …, Y=tyrosine), read N→C. It is the only feature that is directly encoded by the gene; all structural features are derived from the folded form of this sequence.

Database cross-references. InterPro integrates a dozen domain/family signature databases into unified entries with residue-range hits. GO terms attach function/process/location labels with evidence codes. CATH codes position the fold in a four-level structural taxonomy. Organism is the NCBI-taxonomy species name.

— Where its atoms are —

Atomic coordinates in PDBx/mmCIF format — the same representation the Protein Data Bank distributes. Each line of the _atom_site loop places one backbone atom in Cartesian space (units: ångströms, origin: arbitrary).

The six renders are orthographic views along the three Cartesian axes in both directions. Representation (cartoon, sticks, or surface) and color scheme (sequence-rainbow or by-chain) vary across proteins so the training set covers all the common visualization conventions.

— Local backbone conformation —

Eight-state secondary structure (DSSP): H is the canonical α-helix, G the tighter 3₁₀-helix, I the wider π-helix; E/B are β-structure, T and S are turns and bends, and '-' is everything else. DSSP derives these from the pattern of main-chain N–H···O=C hydrogen bonds, not from the sequence.

P-SEA three-state annotation labels each residue as helix, strand, or coil based purely on the geometry of the Cα trace. It serves as a fallback when the full backbone (and thus DSSP) is unavailable.

The φ/ψ torsion pair specifies the backbone conformation at each residue. φ rotates about the N–Cα bond, ψ about the Cα–C bond. Steric clashes forbid most of the (φ, ψ) plane — the allowed regions (α-helix basin, β-sheet basin, left-handed helix) are the Ramachandran-allowed regions.

— Global shape and packing —

The geometric summary reports three shape descriptors. Rg (radius of gyration) measures how spread out the Cα atoms are about their centre of mass; compact globular proteins have small Rg, elongated or unfolded ones large. Cα contacts (<8 Å, |i−j|>4) count long-range residue pairs in spatial proximity — high for tightly packed folds, near zero for rods or random coil. The bounding-box extents give the protein's footprint along x, y, z in Å.

Solvent-accessible surface area (SASA) is the area in Å² traced out by the centre of a 1.4 Å probe sphere (a water molecule) rolled over the protein's van der Waals surface (Shrake–Rupley / Lee–Richards construction). Buried residues have near-zero SASA; fully exposed residues can exceed 200 Å². The total SASA scales roughly with the number of surface residues.

The contact map is a binary N×N matrix image: pixel (i, j) is dark where Cα_i and Cα_j are within 8 Å and |i−j|>4. Because the |i−j|>4 filter removes local helical contacts, off-diagonal stripes parallel to the main diagonal indicate parallel β-sheets; stripes perpendicular to it indicate antiparallel β-sheets. The Ramachandran plot scatters every residue's (φ, ψ) pair against the sterically allowed regions. The PAE heatmap renders the predicted-aligned-error matrix.

— Structural neighborhood —

3Di is Foldseek's structural alphabet. Each residue is assigned one of twenty discrete states based on how its Cα sits relative to its spatial (not sequential) neighbors. Aligning 3Di strings finds structural homologs roughly as well as full 3D superposition, but orders of magnitude faster.

Nearest PDB neighbors are the top structural matches found by Foldseek when searching this structure against the entire Protein Data Bank. Each hit reports a TM-score (0 to 1; >0.5 almost always implies the same fold) and an E-value. These are *structural* homologs — they may share no detectable sequence similarity.

— Confidence and disorder —

For AlphaFold models, the B-factor field carries pLDDT — the model's own estimate of local accuracy on a 0–100 scale. Regions with pLDDT<50 should be treated as essentially unmodeled; they often correspond to intrinsically disordered segments.

Crystallographic B-factors measure how much each atom's electron density is smeared out, in Å². They rise in mobile loops and surface residues and fall in the buried interior. In AlphaFold models this column is repurposed to hold pLDDT instead.

Predicted aligned error is AlphaFold's pairwise confidence. Unlike pLDDT (per-residue), PAE is per-residue-pair and captures whether two parts of the structure are correctly placed relative to each other. Units are ångströms of expected positional error.